Protein AF-A0A944CGK2-F1 (afdb_monomer_lite)

Organism: NCBI:txid2571221

Foldseek 3Di:
DDDPPPPPCPVQPLVNLVVVLVVVQVVQWCWDDVVRVTDTHGDPVVNVVSVVVSVVVVVVSVVVVVVD

Radius of gyration: 16.66 Å; chains: 1; bounding box: 26×19×57 Å

Secondary structure (DSSP, 8-state):
-------------HHHHHHHHHHHHHHHSEEPPGGGT-SEE--HHHHHHHHHHHHHHHHHHHHHHHT-

Sequence (68 aa):
MTDPRPCAHEARTAEQRAQAVVHRILMQAEPIPAQQGGGHKLDTLTLHAEVLGALRETIDDLVQTSAN

pLDDT: mean 74.91, std 14.51, range [34.84, 88.25]

Structure (mmCIF, N/CA/C/O backbone):
data_AF-A0A944CGK2-F1
#
_entry.id   AF-A0A944CGK2-F1
#
loop_
_atom_site.group_PDB
_atom_site.id
_atom_site.type_symbol
_atom_site.label_atom_id
_atom_site.label_alt_id
_atom_site.label_comp_id
_atom_site.label_asym_id
_atom_site.label_entity_id
_atom_site.label_seq_id
_atom_site.pdbx_PDB_ins_code
_atom_site.Cartn_x
_atom_site.Cartn_y
_atom_site.Cartn_z
_atom_site.occupancy
_atom_site.B_iso_or_equiv
_atom_site.auth_seq_id
_atom_site.auth_comp_id
_atom_site.auth_asym_id
_atom_site.auth_atom_id
_atom_site.pdbx_PDB_model_num
ATOM 1 N N . MET A 1 1 ? -12.960 1.193 -34.905 1.00 34.84 1 MET A N 1
ATOM 2 C CA . MET A 1 1 ? -12.076 2.296 -34.480 1.00 34.84 1 MET A CA 1
ATOM 3 C C . MET A 1 1 ? -11.447 1.890 -33.162 1.00 34.84 1 MET A C 1
ATOM 5 O O . MET A 1 1 ? -12.095 1.957 -32.130 1.00 34.84 1 MET A O 1
ATOM 9 N N . THR A 1 2 ? -10.245 1.330 -33.228 1.00 44.25 2 THR A N 1
ATOM 10 C CA . THR A 1 2 ? -9.409 1.012 -32.069 1.00 44.25 2 THR A CA 1
ATOM 11 C C . THR A 1 2 ? -8.677 2.281 -31.678 1.00 44.25 2 THR A C 1
ATOM 13 O O . THR A 1 2 ? -7.789 2.718 -32.403 1.00 44.25 2 THR A O 1
ATOM 16 N N . ASP A 1 3 ? -9.099 2.889 -30.580 1.00 37.59 3 ASP A N 1
ATOM 17 C CA . ASP A 1 3 ? -8.372 3.965 -29.921 1.00 37.59 3 ASP A CA 1
ATOM 18 C C . ASP A 1 3 ? -7.160 3.330 -29.217 1.00 37.59 3 ASP A C 1
ATOM 20 O O . ASP A 1 3 ? -7.361 2.541 -28.281 1.00 37.59 3 ASP A O 1
ATOM 24 N N . PRO A 1 4 ? -5.907 3.562 -29.654 1.00 42.78 4 PRO A N 1
ATOM 25 C CA . PRO A 1 4 ? -4.777 3.244 -28.813 1.00 42.78 4 PRO A CA 1
ATOM 26 C C . PRO A 1 4 ? -4.748 4.356 -27.773 1.00 42.78 4 PRO A C 1
ATOM 28 O O . PRO A 1 4 ? -4.050 5.355 -27.949 1.00 42.78 4 PRO A O 1
ATOM 31 N N . ARG A 1 5 ? -5.540 4.207 -26.702 1.00 48.84 5 ARG A N 1
ATOM 32 C CA . ARG A 1 5 ? -5.362 5.045 -25.516 1.00 48.84 5 ARG A CA 1
ATOM 33 C C . ARG A 1 5 ? -3.868 4.994 -25.230 1.00 48.84 5 ARG A C 1
ATOM 35 O O . ARG A 1 5 ? -3.363 3.877 -25.069 1.00 48.84 5 ARG A O 1
ATOM 42 N N . PRO A 1 6 ? -3.148 6.128 -25.246 1.00 43.25 6 PRO A N 1
ATOM 43 C CA . PRO A 1 6 ? -1.739 6.107 -24.936 1.00 43.25 6 PRO A CA 1
ATOM 44 C C . PRO A 1 6 ? -1.663 5.461 -23.562 1.00 43.25 6 PRO A C 1
ATOM 46 O O . PRO A 1 6 ? -2.256 5.960 -22.603 1.00 43.25 6 PRO A O 1
ATOM 49 N N . CYS A 1 7 ? -1.039 4.286 -23.494 1.00 47.28 7 CYS A N 1
ATOM 50 C CA . CYS A 1 7 ? -0.627 3.696 -22.241 1.00 47.28 7 CYS A CA 1
ATOM 51 C C . CYS A 1 7 ? 0.368 4.692 -21.660 1.00 47.28 7 CYS A C 1
ATOM 53 O O . CYS A 1 7 ? 1.572 4.542 -21.830 1.00 47.28 7 CYS A O 1
ATOM 55 N N . ALA A 1 8 ? -0.142 5.729 -21.002 1.00 46.00 8 ALA A N 1
ATOM 56 C CA . ALA A 1 8 ? 0.599 6.582 -20.104 1.00 46.00 8 ALA A CA 1
ATOM 57 C C . ALA A 1 8 ? 0.922 5.729 -18.870 1.00 46.00 8 ALA A C 1
ATOM 59 O O . ALA A 1 8 ? 0.493 6.000 -17.754 1.00 46.00 8 ALA A O 1
ATOM 60 N N . HIS A 1 9 ? 1.673 4.649 -19.092 1.00 52.12 9 HIS A N 1
ATOM 61 C CA . HIS A 1 9 ? 2.659 4.183 -18.144 1.00 52.12 9 HIS A CA 1
ATOM 62 C C . HIS A 1 9 ? 3.759 5.245 -18.174 1.00 52.12 9 HIS A C 1
ATOM 64 O O . HIS A 1 9 ? 4.863 5.012 -18.655 1.00 52.12 9 HIS A O 1
ATOM 70 N N . GLU A 1 10 ? 3.456 6.451 -17.688 1.00 53.41 10 GLU A N 1
ATOM 71 C CA . GLU A 1 10 ? 4.504 7.186 -17.003 1.00 53.41 10 GLU A CA 1
ATOM 72 C C . GLU A 1 10 ? 4.953 6.217 -15.919 1.00 53.41 10 GLU A C 1
ATOM 74 O O . GLU A 1 10 ? 4.152 5.851 -15.054 1.00 53.41 10 GLU A O 1
ATOM 79 N N . ALA A 1 11 ? 6.150 5.653 -16.098 1.00 61.28 11 ALA A N 1
ATOM 80 C CA . ALA A 1 11 ? 6.687 4.618 -15.237 1.00 61.28 11 ALA A CA 1
ATOM 81 C C . ALA A 1 11 ? 6.683 5.178 -13.817 1.00 61.28 11 ALA A C 1
ATOM 83 O O . ALA A 1 11 ? 7.540 5.987 -13.456 1.00 61.28 11 ALA A O 1
ATOM 84 N N . ARG A 1 12 ? 5.652 4.825 -13.041 1.00 67.81 12 ARG A N 1
ATOM 85 C CA . ARG A 1 12 ? 5.503 5.329 -11.683 1.00 67.81 12 ARG A CA 1
ATOM 86 C C . ARG A 1 12 ? 6.761 4.930 -10.940 1.00 67.81 12 ARG A C 1
ATOM 88 O O . ARG A 1 12 ? 7.238 3.798 -11.065 1.00 67.81 12 ARG A O 1
ATOM 9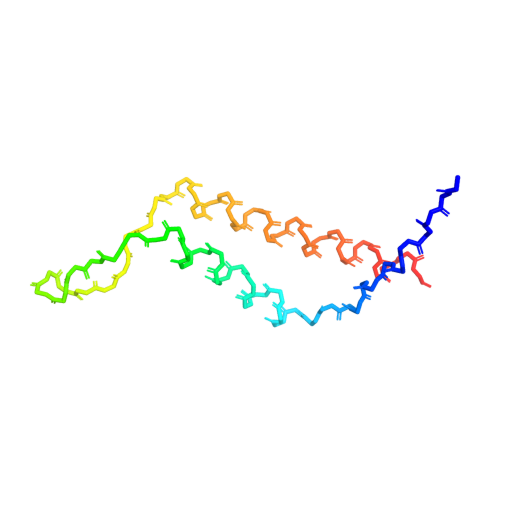5 N N . THR A 1 13 ? 7.311 5.853 -10.167 1.00 76.12 13 THR A N 1
ATOM 96 C CA . THR A 1 13 ? 8.439 5.499 -9.311 1.00 76.12 13 THR A CA 1
ATOM 97 C C . THR A 1 13 ? 7.984 4.441 -8.303 1.00 76.12 13 THR A C 1
ATOM 99 O O . THR A 1 13 ? 6.797 4.332 -7.975 1.00 76.12 13 THR A O 1
ATOM 102 N N . ALA A 1 14 ? 8.926 3.654 -7.780 1.00 72.12 14 ALA A N 1
ATOM 103 C CA . ALA A 1 14 ? 8.619 2.674 -6.736 1.00 72.12 14 ALA A CA 1
ATOM 104 C C . ALA A 1 14 ? 7.899 3.312 -5.533 1.00 72.12 14 ALA A C 1
ATOM 106 O O . ALA A 1 14 ? 7.003 2.707 -4.949 1.00 72.12 14 ALA A O 1
ATOM 107 N N . GLU A 1 15 ? 8.237 4.562 -5.223 1.00 76.50 15 GLU A N 1
ATOM 108 C CA . GLU A 1 15 ? 7.615 5.344 -4.160 1.00 76.50 15 GLU A CA 1
ATOM 109 C C . GLU A 1 15 ? 6.162 5.726 -4.470 1.00 76.50 15 GLU A C 1
ATOM 111 O O . GLU A 1 15 ? 5.282 5.518 -3.636 1.00 76.50 15 GLU A O 1
ATOM 116 N N . GLN A 1 16 ? 5.868 6.182 -5.692 1.00 81.25 16 GLN A N 1
ATOM 117 C CA . GLN A 1 16 ? 4.492 6.465 -6.118 1.00 81.25 16 GLN A CA 1
ATOM 118 C C . GLN A 1 16 ? 3.611 5.209 -6.085 1.00 81.25 16 GLN A C 1
ATOM 120 O O . GLN A 1 16 ? 2.428 5.284 -5.742 1.00 81.25 16 GLN A O 1
ATOM 125 N N . ARG A 1 17 ? 4.177 4.039 -6.406 1.00 76.56 17 ARG A N 1
ATOM 126 C CA . ARG A 1 17 ? 3.467 2.758 -6.271 1.00 76.56 17 ARG A CA 1
ATOM 127 C C . ARG A 1 17 ? 3.185 2.420 -4.814 1.00 76.56 17 ARG A C 1
ATOM 129 O O . ARG A 1 17 ? 2.038 2.140 -4.477 1.00 76.56 17 ARG A O 1
ATOM 136 N N . ALA A 1 18 ? 4.197 2.495 -3.950 1.00 78.38 18 ALA A N 1
ATOM 137 C CA . ALA A 1 18 ? 4.026 2.240 -2.522 1.00 78.38 18 ALA A CA 1
ATOM 138 C C . ALA A 1 18 ? 2.948 3.154 -1.915 1.00 78.38 18 ALA A C 1
ATOM 140 O O . ALA A 1 18 ? 2.071 2.684 -1.190 1.00 78.38 18 ALA A O 1
ATOM 141 N N . GLN A 1 19 ? 2.946 4.438 -2.284 1.00 83.00 19 GLN A N 1
ATOM 142 C CA . GLN A 1 19 ? 1.937 5.396 -1.838 1.00 83.00 19 GLN A CA 1
ATOM 143 C C . GLN A 1 19 ? 0.521 5.018 -2.298 1.00 83.00 19 GLN A C 1
ATOM 145 O O . GLN A 1 19 ? -0.417 5.093 -1.505 1.00 83.00 19 GLN A O 1
ATOM 150 N N . ALA A 1 20 ? 0.354 4.573 -3.548 1.00 83.31 20 ALA A N 1
ATOM 151 C CA . ALA A 1 20 ? -0.942 4.134 -4.063 1.00 83.31 20 ALA A CA 1
ATOM 152 C C . ALA A 1 20 ? -1.485 2.914 -3.299 1.00 83.31 20 ALA A C 1
ATOM 154 O O . ALA A 1 20 ? -2.667 2.875 -2.961 1.00 83.31 20 ALA A O 1
ATOM 155 N N . VAL A 1 21 ? -0.619 1.952 -2.975 1.00 83.06 21 VAL A N 1
ATOM 156 C CA . VAL A 1 21 ? -0.975 0.752 -2.200 1.00 83.06 21 VAL A CA 1
ATOM 157 C C . VAL A 1 2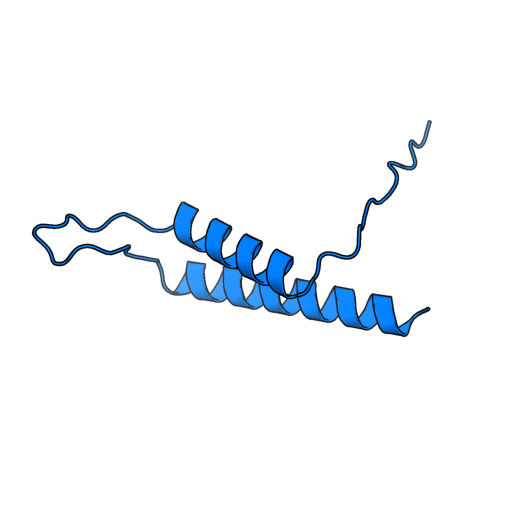1 ? -1.404 1.131 -0.786 1.00 83.06 21 VAL A C 1
ATOM 159 O O . VAL A 1 21 ? -2.477 0.732 -0.339 1.00 83.06 21 VAL A O 1
ATOM 162 N N . VAL A 1 22 ? -0.614 1.962 -0.100 1.00 84.12 22 VAL A N 1
ATOM 163 C CA . VAL A 1 22 ? -0.951 2.461 1.242 1.00 84.12 22 VAL A CA 1
ATOM 164 C C . VAL A 1 22 ? -2.282 3.210 1.224 1.00 84.12 22 VAL A C 1
ATOM 166 O O . VAL A 1 22 ? -3.118 2.996 2.098 1.00 84.12 22 VAL A O 1
ATOM 169 N N . HIS A 1 23 ? -2.523 4.036 0.205 1.00 85.62 23 HIS A N 1
ATOM 170 C CA . HIS A 1 23 ? -3.793 4.735 0.052 1.00 85.62 23 HIS A CA 1
ATOM 171 C C . HIS A 1 23 ? -4.971 3.758 -0.109 1.00 85.62 23 HIS A C 1
ATOM 173 O O . HIS A 1 23 ? -5.976 3.904 0.583 1.00 85.62 23 HIS A O 1
ATOM 179 N N . ARG A 1 24 ? -4.855 2.728 -0.964 1.00 82.69 24 ARG A N 1
ATOM 180 C CA . ARG A 1 24 ? -5.903 1.697 -1.123 1.00 82.69 24 ARG A CA 1
ATOM 181 C C . ARG A 1 24 ? -6.192 0.955 0.178 1.00 82.69 24 ARG A C 1
ATOM 183 O O . ARG A 1 24 ? -7.355 0.691 0.475 1.00 82.69 24 ARG A O 1
ATOM 190 N N . ILE A 1 25 ? -5.149 0.655 0.949 1.00 84.00 25 ILE A N 1
ATOM 191 C CA . ILE A 1 25 ? -5.266 0.007 2.255 1.00 84.00 25 ILE A CA 1
ATOM 192 C C . ILE A 1 25 ? -6.025 0.908 3.238 1.00 84.00 25 ILE A C 1
ATOM 194 O O . ILE A 1 25 ? -6.976 0.458 3.872 1.00 84.00 25 ILE A O 1
ATOM 198 N N . LEU A 1 26 ? -5.654 2.188 3.335 1.00 82.56 26 LEU A N 1
ATOM 199 C CA . LEU A 1 26 ? -6.307 3.139 4.241 1.00 82.56 26 LEU A CA 1
ATOM 200 C C . LEU A 1 26 ? -7.787 3.352 3.904 1.00 82.56 26 LEU A C 1
ATOM 202 O O . LEU A 1 26 ? -8.601 3.453 4.816 1.00 82.56 26 LEU A O 1
ATOM 206 N N . MET A 1 27 ? -8.151 3.356 2.619 1.00 84.56 27 MET A N 1
ATOM 207 C CA . MET A 1 27 ? -9.547 3.500 2.183 1.00 84.56 27 MET A CA 1
ATOM 208 C C . MET A 1 27 ? -10.442 2.312 2.564 1.00 84.56 27 MET A C 1
ATOM 210 O O . MET A 1 27 ? -11.662 2.455 2.585 1.00 84.56 27 MET A O 1
ATOM 214 N N . GLN A 1 28 ? -9.854 1.148 2.844 1.00 79.12 28 GLN A N 1
ATOM 215 C CA . GLN A 1 28 ? -10.567 -0.068 3.251 1.00 79.12 28 GLN A CA 1
ATOM 216 C C . GLN A 1 28 ? -10.540 -0.286 4.767 1.00 79.12 28 GLN A C 1
ATOM 218 O O . GLN A 1 28 ? -11.163 -1.218 5.272 1.00 79.12 28 GLN A O 1
ATOM 223 N N . ALA A 1 29 ? -9.799 0.548 5.493 1.00 84.75 29 ALA A N 1
ATOM 224 C CA . ALA A 1 29 ? -9.621 0.410 6.922 1.00 84.75 29 ALA A CA 1
ATOM 225 C C . ALA A 1 29 ? -10.759 1.119 7.674 1.00 84.75 29 ALA A C 1
ATOM 227 O O . ALA A 1 29 ? -11.064 2.285 7.421 1.00 84.75 29 ALA A O 1
ATOM 228 N N . GLU A 1 30 ? -11.377 0.430 8.630 1.00 84.94 30 GLU A N 1
ATOM 229 C CA . GLU A 1 30 ? -12.384 1.025 9.505 1.00 84.94 30 GLU A CA 1
ATOM 230 C C . GLU A 1 30 ? -11.701 1.905 10.561 1.00 84.94 30 GLU A C 1
ATOM 232 O O . GLU A 1 30 ? -10.782 1.443 11.245 1.00 84.94 30 GLU A O 1
ATOM 237 N N . PRO A 1 31 ? -12.123 3.164 10.754 1.00 83.25 31 PRO A N 1
ATOM 238 C CA . PRO A 1 31 ? -11.518 4.020 11.762 1.00 83.25 31 PRO A CA 1
ATOM 239 C C . PRO A 1 31 ? -11.846 3.516 13.173 1.00 83.25 31 PRO A C 1
ATOM 241 O O . PRO A 1 31 ? -13.001 3.256 13.510 1.00 83.25 31 PRO A O 1
ATOM 244 N N . ILE A 1 32 ? -10.825 3.430 14.025 1.00 84.12 32 ILE A N 1
ATOM 245 C CA . ILE A 1 32 ? -10.983 3.146 15.451 1.00 84.12 32 ILE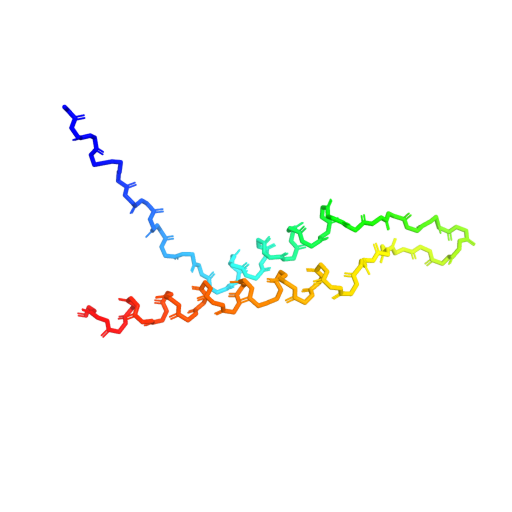 A CA 1
ATOM 246 C C . ILE A 1 32 ? -11.173 4.488 16.173 1.00 84.12 32 ILE A C 1
ATOM 248 O O . ILE A 1 32 ? -10.357 5.399 15.987 1.00 84.12 32 ILE A O 1
ATOM 252 N N . PRO A 1 33 ? -12.217 4.650 17.006 1.00 86.31 33 PRO A N 1
ATOM 253 C CA . PRO A 1 33 ? -12.427 5.874 17.769 1.00 86.31 33 PRO A CA 1
ATOM 254 C C . PRO A 1 33 ? -11.204 6.249 18.612 1.00 86.31 33 PRO A C 1
ATOM 256 O O . PRO A 1 33 ? -10.576 5.394 19.237 1.00 86.31 33 PRO A O 1
ATOM 259 N N . ALA A 1 34 ? -10.902 7.545 18.707 1.00 83.31 34 ALA A N 1
ATOM 260 C CA . ALA A 1 34 ? -9.767 8.036 19.494 1.00 83.31 34 ALA A CA 1
ATOM 261 C C . ALA A 1 34 ? -9.846 7.620 20.976 1.00 83.31 34 ALA A C 1
ATOM 263 O O . ALA A 1 34 ? -8.819 7.364 21.599 1.00 83.31 34 ALA A O 1
ATOM 264 N N . GLN A 1 35 ? -11.059 7.470 21.528 1.00 88.25 35 GLN A N 1
ATOM 265 C CA . GLN A 1 35 ? -11.250 6.992 22.905 1.00 88.25 35 GLN A CA 1
ATOM 266 C C . GLN A 1 35 ? -10.841 5.521 23.108 1.00 88.25 35 GLN A C 1
ATOM 268 O O . GLN A 1 35 ? -10.670 5.094 24.245 1.00 88.25 35 GLN A O 1
ATOM 273 N N . GLN A 1 36 ? -10.685 4.749 22.029 1.00 84.31 36 GLN A N 1
ATOM 274 C CA . GLN A 1 36 ? -10.259 3.344 22.040 1.00 84.31 36 GLN A CA 1
ATOM 275 C C . GLN A 1 36 ? -8.780 3.173 21.645 1.00 84.31 36 GLN A C 1
ATOM 277 O O . GLN A 1 36 ? -8.340 2.058 21.383 1.00 84.31 36 GLN A O 1
ATOM 282 N N . GLY A 1 37 ? -8.010 4.267 21.595 1.00 82.19 37 GLY A N 1
ATOM 283 C CA . GLY A 1 37 ? -6.598 4.267 21.194 1.00 82.19 37 GLY A CA 1
ATOM 284 C C . GLY A 1 37 ? -6.346 4.780 19.774 1.00 82.19 37 GLY A C 1
ATOM 285 O O . GLY A 1 37 ? -5.193 4.998 19.412 1.00 82.19 37 GLY A O 1
ATOM 286 N N . GLY A 1 38 ? -7.403 5.049 18.998 1.00 82.50 38 GLY A N 1
ATOM 287 C CA . GLY A 1 38 ? -7.284 5.555 17.631 1.00 82.50 38 GLY A CA 1
ATOM 288 C C . GLY A 1 38 ? -6.694 4.534 16.651 1.00 82.50 38 GLY A C 1
ATOM 289 O O . GLY A 1 38 ? -6.517 3.360 16.967 1.00 82.50 38 GLY A O 1
ATOM 290 N N . GLY A 1 39 ? -6.396 4.986 15.434 1.00 83.38 39 GLY A N 1
ATOM 291 C CA . GLY A 1 39 ? -5.874 4.135 14.362 1.00 83.38 39 GLY A CA 1
ATOM 292 C C . GLY A 1 39 ? -6.974 3.574 13.469 1.00 83.38 39 GLY A C 1
ATOM 293 O O . GLY A 1 39 ? -8.101 4.076 13.467 1.00 83.38 39 GLY A O 1
ATOM 294 N N . HIS A 1 40 ? -6.634 2.593 12.636 1.00 80.62 40 HIS A N 1
ATOM 295 C CA . HIS A 1 40 ? -7.581 1.966 11.716 1.00 80.62 40 HIS A CA 1
ATOM 296 C C . HIS A 1 40 ? -7.512 0.448 11.861 1.00 80.62 40 HIS A C 1
ATOM 298 O O . HIS A 1 40 ? -6.430 -0.138 11.925 1.00 80.62 40 HIS A O 1
ATOM 304 N N . LYS A 1 41 ? -8.678 -0.186 11.924 1.00 83.38 41 LYS A N 1
ATOM 305 C CA . LYS A 1 41 ? -8.828 -1.630 11.891 1.00 83.38 41 LYS A CA 1
ATOM 306 C C . LYS A 1 41 ? -8.889 -2.056 10.435 1.00 83.38 41 LYS A C 1
ATOM 308 O O . LYS A 1 41 ? -9.718 -1.576 9.672 1.00 83.38 41 LYS A O 1
ATOM 313 N N . LEU A 1 42 ? -8.021 -2.980 10.065 1.00 82.06 42 LEU A N 1
ATOM 314 C CA . LEU A 1 42 ? -7.981 -3.527 8.723 1.00 82.06 42 LEU A CA 1
ATOM 315 C C . LEU A 1 42 ? -8.165 -5.036 8.806 1.00 82.06 42 LEU A C 1
ATOM 317 O O . LEU A 1 42 ? -7.558 -5.697 9.653 1.00 82.06 42 LEU A O 1
ATOM 321 N N . ASP A 1 43 ? -9.011 -5.570 7.935 1.00 85.44 43 ASP A N 1
ATOM 322 C CA . ASP A 1 43 ? -9.135 -7.010 7.787 1.00 85.44 43 ASP A CA 1
ATOM 323 C C . ASP A 1 43 ? -7.809 -7.608 7.284 1.00 85.44 43 ASP A C 1
ATOM 325 O O . AS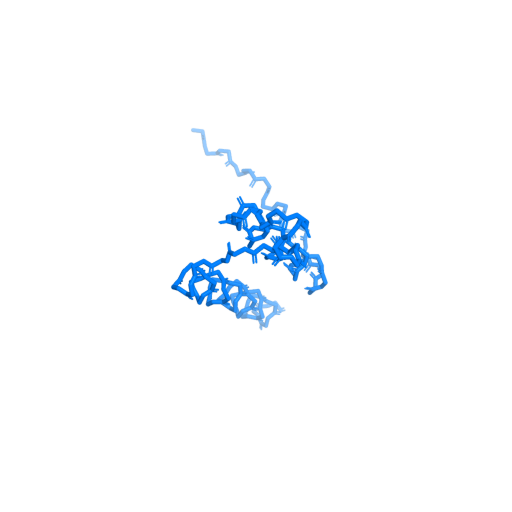P A 1 43 ? -7.180 -7.099 6.351 1.00 85.44 43 ASP A O 1
ATOM 329 N N . THR A 1 44 ? -7.355 -8.682 7.930 1.00 82.50 44 THR A N 1
ATOM 330 C CA . THR A 1 44 ? -6.043 -9.278 7.644 1.00 82.50 44 THR A CA 1
ATOM 331 C C . THR A 1 44 ? -5.994 -9.919 6.255 1.00 82.50 44 THR A C 1
ATOM 333 O O . THR A 1 44 ? -4.938 -9.905 5.621 1.00 82.50 44 THR A O 1
ATOM 336 N N . LEU A 1 45 ? -7.119 -10.442 5.751 1.00 86.75 45 LEU A N 1
ATOM 337 C CA . LEU A 1 45 ? -7.190 -11.016 4.405 1.00 86.75 45 LEU A CA 1
ATOM 338 C C . LEU A 1 45 ? -7.162 -9.912 3.346 1.00 86.75 45 LEU A C 1
ATOM 340 O O . LEU A 1 45 ? -6.443 -10.049 2.355 1.00 86.75 45 LEU A O 1
ATOM 344 N N . THR A 1 46 ? -7.857 -8.799 3.585 1.00 83.56 46 THR A N 1
ATOM 345 C CA . THR A 1 46 ? -7.792 -7.603 2.733 1.00 83.56 46 THR A CA 1
ATOM 346 C C . THR A 1 46 ? -6.375 -7.040 2.657 1.00 83.56 46 THR A C 1
ATOM 348 O O . THR A 1 46 ? -5.866 -6.804 1.561 1.00 83.56 46 THR A O 1
ATOM 351 N N . LEU A 1 47 ? -5.691 -6.890 3.799 1.00 83.38 47 LEU A N 1
ATOM 352 C CA . LEU A 1 47 ? -4.295 -6.438 3.826 1.00 83.38 47 LEU A CA 1
ATOM 353 C C . LEU A 1 47 ? -3.394 -7.345 2.987 1.00 83.38 47 LEU A C 1
ATOM 355 O O . LEU A 1 47 ? -2.601 -6.876 2.174 1.00 83.38 47 LEU A O 1
ATOM 359 N N . HIS A 1 48 ? -3.522 -8.653 3.195 1.00 84.75 48 HIS A N 1
ATOM 360 C CA . HIS A 1 48 ? -2.736 -9.648 2.484 1.00 84.75 48 HIS A CA 1
ATOM 361 C C . HIS A 1 48 ? -2.980 -9.586 0.968 1.00 84.75 48 HIS A C 1
ATOM 363 O O . HIS A 1 48 ? -2.024 -9.616 0.192 1.00 84.75 48 HIS A O 1
ATOM 369 N N . ALA A 1 49 ? -4.237 -9.442 0.538 1.00 85.44 49 ALA A N 1
ATOM 370 C CA . ALA A 1 49 ? -4.588 -9.305 -0.873 1.00 85.44 49 ALA A CA 1
ATOM 371 C C . ALA A 1 49 ? -3.984 -8.039 -1.506 1.00 85.44 49 ALA A C 1
ATOM 373 O O . ALA A 1 49 ? -3.406 -8.124 -2.590 1.00 85.44 49 ALA A O 1
ATOM 374 N N . GLU A 1 50 ? -4.050 -6.893 -0.824 1.00 84.19 50 GLU A N 1
ATOM 375 C CA . GLU A 1 50 ? -3.460 -5.636 -1.309 1.00 84.19 50 GLU A CA 1
ATOM 376 C C . GLU A 1 50 ? -1.934 -5.718 -1.421 1.00 84.19 50 GLU A C 1
ATOM 378 O O . GLU A 1 50 ? -1.364 -5.277 -2.420 1.00 84.19 50 GLU A O 1
ATOM 383 N N . VAL A 1 51 ? -1.265 -6.331 -0.438 1.00 85.25 51 VAL A N 1
ATOM 384 C CA . VAL A 1 51 ? 0.194 -6.523 -0.462 1.00 85.25 51 VAL A CA 1
ATOM 385 C C . VAL A 1 51 ? 0.611 -7.451 -1.605 1.00 85.25 51 VAL A C 1
ATOM 387 O O . VAL A 1 51 ? 1.574 -7.155 -2.313 1.00 85.25 51 VAL A O 1
ATOM 390 N N . LEU A 1 52 ? -0.116 -8.549 -1.834 1.00 87.75 52 LEU A N 1
ATOM 391 C CA . LEU A 1 52 ? 0.162 -9.440 -2.963 1.00 87.75 52 LEU A CA 1
ATOM 392 C C . LEU A 1 52 ? -0.113 -8.771 -4.314 1.00 87.75 52 LEU A C 1
ATOM 394 O O . LEU A 1 52 ? 0.672 -8.947 -5.247 1.00 87.75 52 LEU A O 1
ATOM 398 N N . GLY A 1 53 ? -1.190 -7.989 -4.420 1.00 85.62 53 GLY A N 1
ATOM 399 C CA . GLY A 1 53 ? -1.490 -7.198 -5.614 1.00 85.62 53 GLY A CA 1
ATOM 400 C C . GLY A 1 53 ? -0.372 -6.201 -5.924 1.00 85.62 53 GLY A C 1
ATOM 401 O O . GLY A 1 53 ? 0.143 -6.178 -7.038 1.00 85.62 53 GLY A O 1
ATOM 402 N N . ALA A 1 54 ? 0.080 -5.460 -4.911 1.00 84.06 54 ALA A N 1
ATOM 403 C CA . ALA A 1 54 ? 1.199 -4.523 -5.007 1.00 84.06 54 ALA A CA 1
ATOM 404 C C . ALA A 1 54 ? 2.518 -5.186 -5.432 1.00 84.06 54 ALA A C 1
ATOM 406 O O . ALA A 1 54 ? 3.269 -4.648 -6.254 1.00 84.06 54 ALA A O 1
ATOM 407 N N . LEU A 1 55 ? 2.812 -6.358 -4.863 1.00 84.12 55 LEU A N 1
ATOM 408 C CA . LEU A 1 55 ? 3.997 -7.134 -5.212 1.00 84.12 55 LEU A CA 1
ATOM 409 C C . LEU A 1 55 ? 3.940 -7.585 -6.672 1.00 84.12 55 LEU A C 1
ATOM 411 O O . LEU A 1 55 ? 4.930 -7.455 -7.389 1.00 84.12 55 LEU A O 1
ATOM 415 N N . ARG A 1 56 ? 2.780 -8.070 -7.124 1.00 86.06 56 ARG A N 1
ATOM 416 C CA . ARG A 1 56 ? 2.584 -8.482 -8.514 1.00 86.06 56 ARG A CA 1
ATOM 417 C C . ARG A 1 56 ? 2.751 -7.317 -9.485 1.00 86.06 56 ARG A C 1
ATOM 419 O O . ARG A 1 56 ? 3.516 -7.460 -10.428 1.00 86.06 56 ARG A O 1
ATOM 426 N N . GLU A 1 57 ? 2.124 -6.172 -9.213 1.00 82.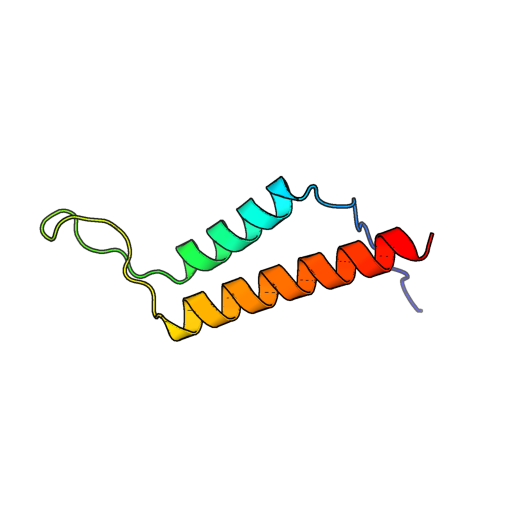12 57 GLU A N 1
ATOM 427 C CA . GLU A 1 57 ? 2.300 -4.945 -10.011 1.00 82.12 57 GLU A CA 1
ATOM 428 C C . GLU A 1 57 ? 3.790 -4.566 -10.124 1.00 82.12 57 GLU A C 1
ATOM 430 O O . GLU A 1 57 ? 4.275 -4.221 -11.196 1.00 82.12 57 GLU A O 1
ATOM 435 N N . THR A 1 58 ? 4.548 -4.699 -9.030 1.00 81.00 58 THR A N 1
ATOM 436 C CA . THR A 1 58 ? 5.992 -4.417 -9.024 1.00 81.00 58 THR A CA 1
ATOM 437 C C . THR A 1 58 ? 6.793 -5.423 -9.854 1.00 81.00 58 THR A C 1
ATOM 439 O O . THR A 1 58 ? 7.735 -5.032 -10.541 1.00 81.00 58 THR A O 1
ATOM 442 N N . ILE A 1 59 ? 6.451 -6.712 -9.796 1.00 83.44 59 ILE A N 1
ATOM 443 C CA . ILE A 1 59 ? 7.102 -7.751 -10.606 1.00 83.44 59 ILE A CA 1
ATOM 444 C C . ILE A 1 59 ? 6.803 -7.533 -12.092 1.00 83.44 59 ILE A C 1
ATOM 446 O O . ILE A 1 59 ? 7.731 -7.580 -12.897 1.00 83.44 59 ILE A O 1
ATOM 450 N N . ASP A 1 60 ? 5.547 -7.258 -12.446 1.00 82.44 60 ASP A N 1
ATOM 451 C CA . ASP A 1 60 ? 5.129 -7.005 -13.828 1.00 82.44 60 ASP A CA 1
ATOM 452 C C . ASP A 1 60 ? 5.888 -5.793 -14.411 1.00 82.44 60 ASP A C 1
ATOM 454 O O . ASP A 1 60 ? 6.440 -5.878 -15.511 1.00 82.44 60 ASP A O 1
ATOM 458 N N . ASP A 1 61 ? 6.045 -4.716 -13.630 1.00 71.88 61 ASP A N 1
ATOM 459 C CA . ASP A 1 61 ? 6.858 -3.547 -13.999 1.00 71.88 61 ASP A CA 1
ATOM 460 C C . ASP A 1 61 ? 8.348 -3.893 -14.214 1.00 71.88 61 ASP A C 1
ATOM 462 O O . ASP A 1 61 ? 8.979 -3.397 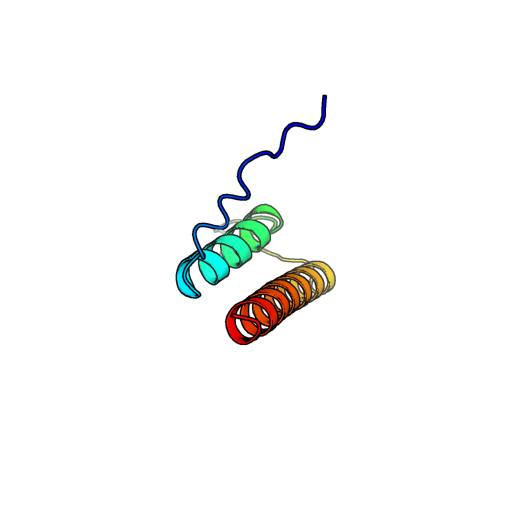-15.155 1.00 71.88 61 ASP A O 1
ATOM 466 N N . LEU A 1 62 ? 8.943 -4.730 -13.352 1.00 74.56 62 LEU A N 1
ATOM 467 C CA . LEU A 1 62 ? 10.347 -5.152 -13.481 1.00 74.56 62 LEU A CA 1
ATOM 468 C C . LEU A 1 62 ? 10.568 -6.006 -14.731 1.00 74.56 62 LEU A C 1
ATOM 470 O O . LEU A 1 62 ? 11.541 -5.791 -15.457 1.00 74.56 62 LEU A O 1
ATOM 474 N N . VAL A 1 63 ? 9.654 -6.940 -15.002 1.00 79.44 63 VAL A N 1
ATOM 475 C CA . VAL A 1 63 ? 9.682 -7.765 -16.216 1.00 79.44 63 VAL A CA 1
ATOM 476 C C . VAL A 1 63 ? 9.600 -6.868 -17.448 1.00 79.44 63 VAL A C 1
ATOM 478 O O . VAL A 1 63 ? 10.412 -7.009 -18.364 1.00 79.44 63 VAL A O 1
ATOM 481 N N . GLN A 1 64 ? 8.692 -5.892 -17.444 1.00 70.12 64 GLN A N 1
ATOM 482 C CA . GLN A 1 64 ? 8.534 -4.956 -18.553 1.00 70.12 64 GLN A CA 1
ATOM 483 C C . GLN A 1 64 ? 9.756 -4.042 -18.739 1.00 70.12 64 GLN A C 1
ATOM 485 O O . GLN A 1 64 ? 10.152 -3.780 -19.872 1.00 70.12 64 GLN A O 1
ATOM 490 N N . THR A 1 65 ? 10.403 -3.618 -17.649 1.00 63.62 65 THR A N 1
ATOM 491 C CA . THR A 1 65 ? 11.659 -2.845 -17.702 1.00 63.62 65 THR A CA 1
ATOM 492 C C . THR A 1 65 ? 12.814 -3.675 -18.270 1.00 63.62 65 THR A C 1
ATOM 494 O O . THR A 1 65 ? 13.663 -3.130 -18.964 1.00 63.62 65 THR A O 1
ATOM 497 N N . SER A 1 66 ? 12.846 -4.987 -18.011 1.00 62.19 66 SER A N 1
ATOM 498 C CA . SER A 1 66 ? 13.893 -5.892 -18.515 1.00 62.19 66 SER A CA 1
ATOM 499 C C . SER A 1 66 ? 13.721 -6.335 -19.976 1.00 62.19 66 SER A C 1
ATOM 501 O O . SER A 1 66 ? 14.629 -6.945 -20.534 1.00 62.19 66 SER A O 1
ATOM 503 N N . ALA A 1 67 ? 12.559 -6.067 -20.582 1.00 59.12 67 ALA A N 1
ATOM 504 C CA . ALA A 1 67 ? 12.232 -6.434 -21.962 1.00 59.12 67 ALA A CA 1
ATOM 505 C C . ALA A 1 67 ? 12.565 -5.337 -22.999 1.00 59.12 67 ALA A C 1
ATOM 507 O O . ALA A 1 67 ? 12.378 -5.571 -24.195 1.00 59.12 67 ALA A O 1
ATOM 508 N N . ASN A 1 68 ? 13.046 -4.172 -22.546 1.00 49.00 68 ASN A N 1
ATOM 509 C CA . ASN A 1 68 ? 13.565 -3.066 -23.364 1.00 49.00 68 ASN A CA 1
ATOM 510 C C . ASN A 1 68 ? 15.096 -3.038 -23.340 1.00 49.00 68 ASN A C 1
ATOM 512 O O . ASN A 1 68 ? 15.673 -2.572 -24.347 1.00 49.00 68 ASN A O 1
#